Protein AF-A0A1T4R5N3-F1 (afdb_monomer)

Secondary structure (DSSP, 8-state):
-EEEEEETTTTEEEEEETTEEEEEEEGGG-SSS--SS---PBP-SPPEE--EEEEETTEEEEE-TTT-SSS--TTTTPEEGGGEEEE-TTSBBP-S------TT-EEEEPTTTEEEEEEEEEETTEEEEEEEESSS-EEEES-SSHHHHHH-

Nearest PDB structures (foldseek):
  8tw1-assembly1_A  TM=8.785E-01  e=1.025E-11  Streptococcus phage 2972
  2ls0-assembly1_1  TM=7.013E-01  e=2.230E-07  Streptococcus equi subsp. zooepidemicus
  3sk1-assembly1_B  TM=5.870E-01  e=5.276E+00  Pantoea agglomerans
  5wg3-assembly1_A  TM=4.659E-01  e=5.895E+00  Homo sapiens
  4pav-assembly1_A  TM=2.186E-01  e=3.202E+00  Staphylococcus aureus

pLDDT: mean 81.68, std 18.09, range [38.28, 98.25]

Organism: NCBI:txid263852

Mean predicted aligned error: 11.08 Å

Structure (mmCIF, N/CA/C/O backbone):
data_AF-A0A1T4R5N3-F1
#
_entry.id   AF-A0A1T4R5N3-F1
#
loop_
_atom_site.group_PDB
_atom_site.id
_atom_site.type_symbol
_atom_site.label_atom_id
_atom_site.label_alt_id
_atom_site.label_comp_id
_atom_site.label_asym_id
_atom_site.label_entity_id
_atom_site.label_seq_id
_atom_site.pdbx_PDB_ins_code
_atom_site.Cartn_x
_atom_site.Cartn_y
_atom_site.Cartn_z
_atom_site.occupancy
_atom_site.B_iso_or_equiv
_atom_site.auth_seq_id
_atom_site.auth_comp_id
_atom_site.auth_asym_id
_atom_site.auth_atom_id
_atom_site.pdbx_PDB_model_num
ATOM 1 N N . GLU A 1 1 ? -15.265 -10.385 28.468 1.00 49.12 1 GLU A N 1
ATOM 2 C CA . GLU A 1 1 ? -15.245 -9.412 29.582 1.00 49.12 1 GLU A CA 1
ATOM 3 C C . GLU A 1 1 ? -15.046 -8.002 29.036 1.00 49.12 1 GLU A C 1
ATOM 5 O O . GLU A 1 1 ? -14.219 -7.818 28.142 1.00 49.12 1 GLU A O 1
ATOM 10 N N . GLN A 1 2 ? -15.846 -7.041 29.502 1.00 53.31 2 GLN A N 1
ATOM 11 C CA . GLN A 1 2 ? -15.711 -5.631 29.138 1.00 53.31 2 GLN A CA 1
ATOM 12 C C . GLN A 1 2 ? -14.956 -4.909 30.252 1.00 53.31 2 GLN A C 1
ATOM 14 O O . GLN A 1 2 ? -15.395 -4.930 31.398 1.00 53.31 2 GLN A O 1
ATOM 19 N N . VAL A 1 3 ? -13.852 -4.246 29.911 1.00 56.59 3 VAL A N 1
ATOM 20 C CA . VAL A 1 3 ? -13.052 -3.466 30.863 1.00 56.59 3 VAL A CA 1
ATOM 21 C C . VAL A 1 3 ? -13.066 -2.009 30.425 1.00 56.59 3 VAL A C 1
ATOM 23 O O . VAL A 1 3 ? -12.813 -1.706 29.260 1.00 56.59 3 VAL A O 1
ATOM 26 N N . LYS A 1 4 ? -13.374 -1.105 31.356 1.00 65.31 4 LYS A N 1
ATOM 27 C CA . LYS A 1 4 ? -13.289 0.344 31.156 1.00 65.31 4 LYS A CA 1
ATOM 28 C C . LYS A 1 4 ? -12.128 0.873 31.993 1.00 65.31 4 LYS A C 1
ATOM 30 O O . LYS A 1 4 ? -12.142 0.717 33.209 1.00 65.31 4 LYS A O 1
ATOM 35 N N . VAL A 1 5 ? -11.133 1.482 31.354 1.00 68.12 5 VAL A N 1
ATOM 36 C CA . VAL A 1 5 ? -9.997 2.117 32.045 1.00 68.12 5 VAL A CA 1
ATOM 37 C C . VAL A 1 5 ? -10.148 3.629 31.935 1.00 68.12 5 VAL A C 1
ATOM 39 O O . VAL A 1 5 ? -10.141 4.159 30.830 1.00 68.12 5 VAL A O 1
ATOM 42 N N . TYR A 1 6 ? -10.305 4.320 33.063 1.00 63.78 6 TYR A N 1
ATOM 43 C CA . TYR A 1 6 ? -10.509 5.770 33.086 1.00 63.78 6 TYR A CA 1
ATOM 44 C C . TYR A 1 6 ? -9.179 6.537 33.094 1.00 63.78 6 TYR A C 1
ATOM 46 O O . TYR A 1 6 ? -8.273 6.236 33.873 1.00 63.78 6 TYR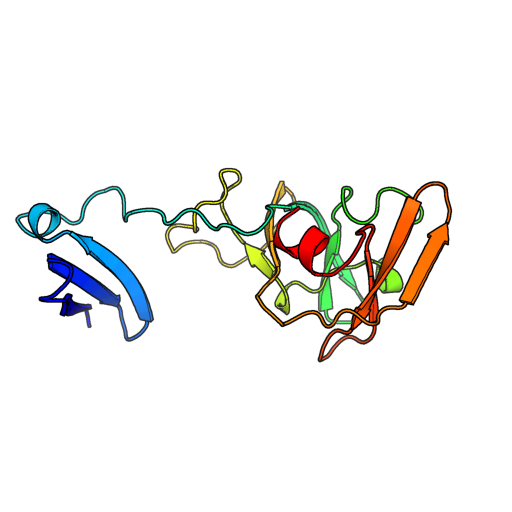 A O 1
ATOM 54 N N . SER A 1 7 ? -9.074 7.552 32.240 1.00 68.69 7 SER A N 1
ATOM 55 C CA . SER A 1 7 ? -7.979 8.514 32.193 1.00 68.69 7 SER A CA 1
ATOM 56 C C . SER A 1 7 ? -8.384 9.803 32.904 1.00 68.69 7 SER A C 1
ATOM 58 O O . SER A 1 7 ? -9.127 10.618 32.361 1.00 68.69 7 SER A O 1
ATOM 60 N N . TRP A 1 8 ? -7.828 10.026 34.095 1.00 60.53 8 TRP A N 1
ATOM 61 C CA . TRP A 1 8 ? -8.066 11.237 34.890 1.00 60.53 8 TRP A CA 1
ATOM 62 C C . TRP A 1 8 ? -7.564 12.524 34.222 1.00 60.53 8 TRP A C 1
ATOM 64 O O . TRP A 1 8 ? -8.126 13.591 34.451 1.00 60.53 8 TRP A O 1
ATOM 74 N N . SER A 1 9 ? -6.527 12.444 33.382 1.00 60.91 9 SER A N 1
ATOM 75 C CA . SER A 1 9 ? -5.969 13.613 32.687 1.00 60.91 9 SER A CA 1
ATOM 76 C C . SER A 1 9 ? -6.809 14.063 31.493 1.00 60.91 9 SER A C 1
ATOM 78 O O . SER A 1 9 ? -6.777 15.240 31.144 1.00 60.91 9 SER A O 1
ATOM 80 N N . LYS A 1 10 ? -7.554 13.141 30.873 1.00 56.03 10 LYS A N 1
ATOM 81 C CA . LYS A 1 10 ? -8.350 13.402 29.664 1.00 56.03 10 LYS A CA 1
ATOM 82 C C . LYS A 1 10 ? -9.858 13.352 29.890 1.00 56.03 10 LYS A C 1
ATOM 84 O O . LYS A 1 10 ? -10.595 13.811 29.029 1.00 56.03 10 LYS A O 1
ATOM 89 N N . LYS A 1 11 ? -10.308 12.836 31.039 1.00 69.25 11 LYS A N 1
ATOM 90 C CA . LYS A 1 11 ? -11.722 12.558 31.339 1.00 69.25 11 LYS A CA 1
ATOM 91 C C . LYS A 1 11 ? -12.357 11.637 30.291 1.00 69.25 11 LYS A C 1
ATOM 93 O O . LYS A 1 11 ? -13.433 11.901 29.759 1.00 69.25 11 LYS A O 1
ATOM 98 N N . GLU A 1 12 ? -11.650 10.552 29.980 1.00 69.25 12 GLU A N 1
ATOM 99 C CA . GLU A 1 12 ? -12.018 9.567 28.956 1.00 69.25 12 GLU A CA 1
ATOM 100 C C . GLU A 1 12 ? -11.886 8.131 29.490 1.00 69.25 12 GLU A C 1
ATOM 102 O O . GLU A 1 12 ? -11.062 7.855 30.358 1.00 69.25 12 GLU A O 1
ATOM 107 N N . TYR A 1 13 ? -12.647 7.192 28.936 1.00 67.06 13 TYR A N 1
ATOM 108 C CA . TYR A 1 13 ? -12.616 5.762 29.220 1.00 67.06 13 TYR A CA 1
ATOM 109 C C . TYR A 1 13 ? -12.100 4.983 28.015 1.00 67.06 13 TYR A C 1
ATOM 111 O O . TYR A 1 13 ? -12.732 4.979 26.965 1.00 67.06 13 TYR A O 1
ATOM 119 N N . LEU A 1 14 ? -11.016 4.233 28.174 1.00 67.81 14 LEU A N 1
ATOM 120 C CA . LEU A 1 14 ? -10.617 3.210 27.216 1.00 67.81 14 LEU A CA 1
ATOM 121 C C . LEU A 1 14 ? -11.522 1.992 27.374 1.00 67.81 14 LEU A C 1
ATOM 123 O O . LEU A 1 14 ? -11.545 1.358 28.433 1.00 67.81 14 LEU A O 1
ATOM 127 N N . VAL A 1 15 ? -12.248 1.653 26.317 1.00 71.00 15 VAL A N 1
ATOM 128 C CA . VAL A 1 15 ? -13.104 0.473 26.277 1.00 71.00 15 VAL A CA 1
ATOM 129 C C . VAL A 1 15 ? -12.303 -0.692 25.727 1.00 71.00 15 VAL A C 1
ATOM 131 O O . VAL A 1 15 ? -11.768 -0.622 24.622 1.00 71.00 15 VAL A O 1
ATOM 134 N N . LYS A 1 16 ? -12.249 -1.784 26.486 1.00 69.19 16 LYS A N 1
ATOM 135 C CA . LYS A 1 16 ? -11.697 -3.061 26.041 1.00 69.19 16 LYS A CA 1
ATOM 136 C C . LYS A 1 16 ? -12.788 -4.119 26.034 1.00 69.19 16 LYS A C 1
ATOM 138 O O . LYS A 1 16 ? -13.565 -4.208 26.985 1.00 69.19 16 LYS A O 1
ATOM 143 N N . LEU A 1 17 ? -12.825 -4.939 24.990 1.00 52.69 17 LEU A N 1
ATOM 144 C CA . LEU A 1 17 ? -13.690 -6.113 24.905 1.00 52.69 17 LEU A CA 1
ATOM 145 C C . LEU A 1 17 ? -12.816 -7.338 24.658 1.00 52.69 17 LEU A C 1
ATOM 147 O O . LEU A 1 17 ? -12.084 -7.390 23.672 1.00 52.69 17 LEU A O 1
ATOM 151 N N . ASN A 1 18 ? -12.871 -8.310 25.571 1.00 63.75 18 ASN A N 1
ATOM 152 C CA . ASN A 1 18 ? -12.061 -9.533 25.505 1.00 63.75 18 ASN A CA 1
ATOM 153 C C . ASN A 1 18 ? -10.556 -9.233 25.339 1.00 63.75 18 ASN A C 1
ATOM 155 O O . ASN A 1 18 ? -9.865 -9.864 24.548 1.00 63.75 18 ASN A O 1
ATOM 159 N N . GLY A 1 19 ? -10.067 -8.213 26.055 1.00 52.78 19 GLY A N 1
ATOM 160 C CA . GLY A 1 19 ? -8.663 -7.789 26.036 1.00 52.78 19 GLY A CA 1
ATOM 161 C C . GLY A 1 19 ? -8.262 -6.870 24.876 1.00 52.78 19 GLY A C 1
ATOM 162 O O . GLY A 1 19 ? -7.200 -6.256 24.952 1.00 52.78 19 GLY A O 1
ATOM 163 N N . LYS A 1 20 ? -9.101 -6.701 23.844 1.00 51.03 20 LYS A N 1
ATOM 164 C CA . LYS A 1 20 ? -8.817 -5.822 22.698 1.00 51.03 20 LYS A CA 1
ATOM 165 C C . LYS A 1 20 ? -9.352 -4.411 22.927 1.00 51.03 20 LYS A C 1
ATOM 167 O O . LYS A 1 20 ? -10.508 -4.240 23.308 1.00 51.03 20 LYS A O 1
ATOM 172 N N . GLU A 1 21 ? -8.516 -3.410 22.673 1.00 69.75 21 GLU A N 1
ATOM 173 C CA . GLU A 1 21 ? -8.880 -1.994 22.763 1.00 69.75 21 GLU A CA 1
ATOM 174 C C . GLU A 1 21 ? -9.832 -1.608 21.624 1.00 69.75 21 GLU A C 1
ATOM 176 O O . GLU A 1 21 ? -9.531 -1.820 20.451 1.00 69.75 21 GLU A O 1
ATOM 181 N N . LEU A 1 22 ? -10.999 -1.074 21.983 1.00 55.84 22 LEU A N 1
ATOM 182 C CA . LEU A 1 22 ? -12.025 -0.596 21.053 1.00 55.84 22 LEU A CA 1
ATOM 183 C C . LEU A 1 22 ? -11.946 0.918 20.825 1.00 55.84 22 LEU A C 1
ATOM 185 O O . LEU A 1 22 ? -12.413 1.399 19.798 1.00 55.84 22 LEU A O 1
ATOM 189 N N . GLY A 1 23 ? -11.361 1.663 21.766 1.00 62.44 23 GLY A N 1
ATOM 190 C CA . GLY A 1 23 ? -11.191 3.112 21.671 1.00 62.44 23 GLY A CA 1
ATOM 191 C C . GLY A 1 23 ? -11.490 3.840 22.979 1.00 62.44 23 GLY A C 1
ATOM 192 O O . GLY A 1 23 ? -11.823 3.219 23.989 1.00 62.44 23 GLY A O 1
ATOM 193 N N . TRP A 1 24 ? -11.354 5.164 22.946 1.00 67.00 24 TRP A N 1
ATOM 194 C CA . TRP A 1 24 ? -11.612 6.060 24.074 1.00 67.00 24 TRP A CA 1
ATOM 195 C C . TRP A 1 24 ? -13.022 6.661 23.972 1.00 67.00 24 TRP A C 1
ATOM 197 O O . TRP A 1 24 ? -13.439 7.050 22.885 1.00 67.00 24 TRP A O 1
ATOM 207 N N . LEU A 1 25 ? -13.751 6.733 25.085 1.00 62.44 25 LEU A N 1
ATOM 208 C CA . LEU A 1 25 ? -15.057 7.390 25.225 1.00 62.44 25 LEU A CA 1
ATOM 209 C C . LEU A 1 25 ? -14.937 8.567 26.188 1.00 62.44 25 LEU A C 1
ATOM 211 O O . LEU A 1 25 ? -14.363 8.393 27.255 1.00 62.44 25 LEU A O 1
ATOM 215 N N . LEU A 1 26 ? -15.503 9.732 25.883 1.00 62.69 26 LEU A N 1
ATOM 216 C CA . LEU A 1 26 ? -15.521 10.842 26.840 1.00 62.69 26 LEU A CA 1
ATOM 217 C C . LEU A 1 26 ? -16.436 10.509 28.026 1.00 62.69 26 LEU A C 1
ATOM 219 O O . LEU A 1 26 ? -17.413 9.775 27.892 1.00 62.69 26 LEU A O 1
ATOM 223 N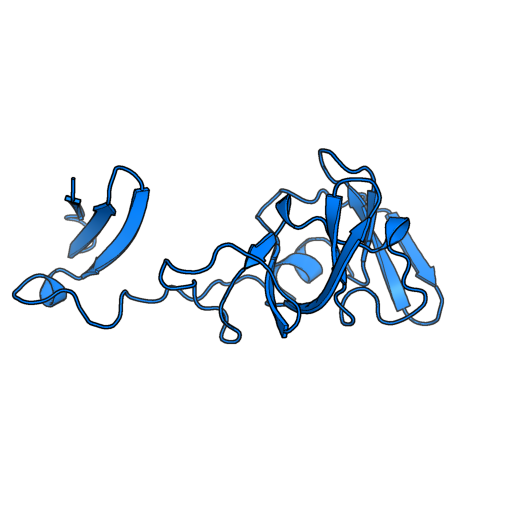 N . GLU A 1 27 ? -16.133 11.054 29.203 1.00 61.59 27 GLU A N 1
ATOM 224 C CA . GLU A 1 27 ? -16.885 10.778 30.434 1.00 61.59 27 GLU A CA 1
ATOM 225 C C . GLU A 1 27 ? -18.381 11.103 30.314 1.00 61.59 27 GLU A C 1
ATOM 227 O O . GLU A 1 27 ? -19.227 10.340 30.786 1.00 61.59 27 GLU A O 1
ATOM 232 N N . GLN A 1 28 ? -18.711 12.172 29.591 1.00 56.88 28 GLN A N 1
ATOM 233 C CA . GLN A 1 28 ? -20.088 12.583 29.302 1.00 56.88 28 GLN A CA 1
ATOM 234 C C . GLN A 1 28 ? -20.898 11.542 28.505 1.00 56.88 28 GLN A C 1
ATOM 236 O O . GLN A 1 28 ? -22.121 11.533 28.600 1.00 56.88 28 GLN A O 1
ATOM 241 N N . ASP A 1 29 ? -20.231 10.624 27.795 1.00 54.88 29 ASP A N 1
ATOM 242 C CA . ASP A 1 29 ? -20.862 9.589 26.964 1.00 54.88 29 ASP A CA 1
ATOM 243 C C . ASP A 1 29 ? -21.067 8.260 27.724 1.00 54.88 29 ASP A C 1
ATOM 245 O O . ASP A 1 29 ? -21.475 7.256 27.140 1.00 54.88 29 ASP A O 1
ATOM 249 N N . THR A 1 30 ? -20.740 8.205 29.025 1.00 53.56 30 THR A N 1
ATOM 250 C CA . THR A 1 30 ? -20.756 6.951 29.807 1.00 53.56 30 THR A CA 1
ATOM 251 C C . THR A 1 30 ? -21.982 6.730 30.690 1.00 53.56 30 THR A C 1
ATOM 253 O O . THR A 1 30 ? -22.144 5.630 31.232 1.00 53.56 30 THR A O 1
ATOM 256 N N . TRP A 1 31 ? -22.889 7.707 30.769 1.00 49.84 31 TRP A N 1
ATOM 257 C CA . TRP A 1 31 ? -24.138 7.613 31.526 1.00 49.84 31 TRP A CA 1
ATOM 258 C C . TRP A 1 31 ? -25.319 7.259 30.615 1.00 49.84 31 TRP A C 1
ATOM 260 O O . TRP A 1 31 ? -26.080 8.120 30.193 1.00 49.84 31 TRP A O 1
ATOM 270 N N . GLY A 1 32 ? -25.488 5.958 30.356 1.00 48.12 32 GLY A N 1
ATOM 271 C CA . GLY A 1 32 ? -26.688 5.404 29.718 1.00 48.12 32 GLY A CA 1
ATOM 272 C C . GLY A 1 32 ? -26.574 5.244 28.200 1.00 48.12 32 GLY A C 1
ATOM 273 O O . GLY A 1 32 ? -26.625 6.211 27.457 1.00 48.12 32 GLY A O 1
ATOM 274 N N . GLN A 1 33 ? -26.513 3.979 27.770 1.00 45.75 33 GLN A N 1
ATOM 275 C CA . GLN A 1 33 ? -26.325 3.498 26.392 1.00 45.75 33 GLN A CA 1
ATOM 276 C C . GLN A 1 33 ? -24.923 3.749 25.811 1.00 45.75 33 GLN A C 1
ATOM 278 O O . GLN A 1 33 ? -24.378 4.843 25.869 1.00 45.75 33 GLN A O 1
ATOM 283 N N . LEU A 1 34 ? -24.322 2.690 25.246 1.00 42.97 34 LEU A N 1
ATOM 284 C CA . LEU A 1 34 ? -23.170 2.838 24.352 1.00 42.97 34 LEU A CA 1
ATOM 285 C C . LEU A 1 34 ? -23.554 3.880 23.291 1.00 42.97 34 LEU A C 1
ATOM 287 O O . LEU A 1 34 ? -24.627 3.720 22.699 1.00 42.97 34 LEU A O 1
ATOM 291 N N . PRO A 1 35 ? -22.738 4.912 23.022 1.00 41.59 35 PRO A N 1
ATOM 292 C CA . PRO A 1 35 ? -23.035 5.801 21.916 1.00 41.59 35 PRO A CA 1
ATOM 293 C C . PRO A 1 35 ? -23.135 4.942 20.651 1.00 41.59 35 PRO A C 1
ATOM 295 O O . PRO A 1 35 ? -22.238 4.156 20.342 1.00 41.59 35 PRO A O 1
ATOM 298 N N . SER A 1 36 ? -24.236 5.077 19.910 1.00 42.88 36 SER A N 1
ATOM 299 C CA . SER A 1 36 ? -24.446 4.397 18.621 1.00 42.88 36 SER A CA 1
ATOM 300 C C . SER A 1 36 ? -23.374 4.761 17.579 1.00 42.88 36 SER A C 1
ATOM 302 O O . SER A 1 36 ? -23.266 4.120 16.535 1.00 42.88 36 SER A O 1
ATOM 304 N N . LYS A 1 37 ? -22.537 5.756 17.892 1.00 43.12 37 LYS A N 1
ATOM 305 C CA . LYS A 1 37 ? -21.269 6.074 17.249 1.00 43.12 37 LYS A CA 1
ATOM 306 C C . LYS A 1 37 ? -20.137 5.922 18.266 1.00 43.12 37 LYS A C 1
ATOM 308 O O . LYS A 1 37 ? -19.874 6.832 19.046 1.00 43.12 37 LYS A O 1
ATOM 313 N N . ILE A 1 38 ? -19.425 4.798 18.217 1.00 43.81 38 ILE A N 1
ATOM 314 C CA . ILE A 1 38 ? -18.036 4.750 18.700 1.00 43.81 38 ILE A CA 1
ATOM 315 C C . ILE A 1 38 ? -17.317 5.922 18.010 1.00 43.81 38 ILE A C 1
ATOM 317 O O . ILE A 1 38 ? -17.493 6.053 16.794 1.00 43.81 38 ILE A O 1
ATOM 321 N N . PRO A 1 39 ? -16.585 6.802 18.719 1.00 45.69 39 PRO A N 1
ATOM 322 C CA . PRO A 1 39 ? -15.871 7.899 18.082 1.00 45.69 39 PRO A CA 1
ATOM 323 C C . PRO A 1 39 ? -14.927 7.308 17.041 1.00 45.69 39 PRO A C 1
ATOM 325 O O . PRO A 1 39 ? -13.920 6.678 17.365 1.00 45.69 39 PRO A O 1
ATOM 328 N N . VAL A 1 40 ? -15.316 7.445 15.773 1.00 53.12 40 VAL A N 1
ATOM 329 C CA . VAL A 1 40 ? -14.565 6.883 14.666 1.00 53.12 40 VAL A CA 1
ATOM 330 C C . VAL A 1 40 ? -13.355 7.780 14.492 1.00 53.12 40 VAL A C 1
ATOM 332 O O . VAL A 1 40 ? -13.442 8.884 13.955 1.00 53.12 40 VAL A O 1
ATOM 335 N N . THR A 1 41 ? -12.232 7.355 15.060 1.00 59.53 41 THR A N 1
ATOM 336 C CA . THR A 1 41 ? -10.977 8.076 14.908 1.00 59.53 41 THR A CA 1
ATOM 337 C C . THR A 1 41 ? -10.619 8.067 13.429 1.00 59.53 41 THR A C 1
ATOM 339 O O . THR A 1 41 ? -10.529 7.010 12.799 1.00 59.53 41 THR A O 1
ATOM 342 N N . LYS A 1 42 ? -10.490 9.265 12.855 1.00 69.44 42 LYS A N 1
ATOM 343 C CA . LYS A 1 42 ? -10.033 9.425 11.481 1.00 69.44 42 LYS A CA 1
ATOM 344 C C . LYS A 1 42 ? -8.543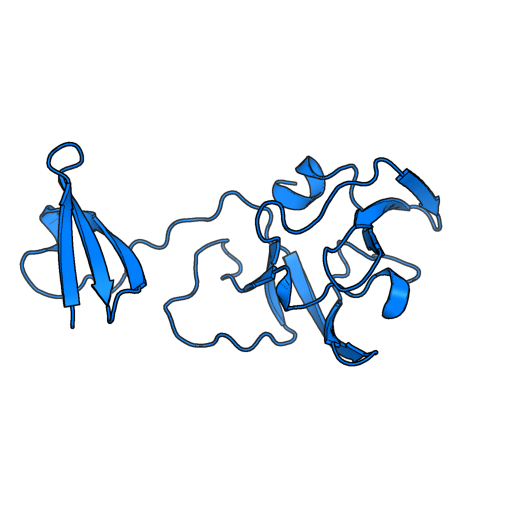 9.125 11.436 1.00 69.44 42 LYS A C 1
ATOM 346 O O . LYS A 1 42 ? -7.762 9.739 12.169 1.00 69.44 42 LYS A O 1
ATOM 351 N N . ASP A 1 43 ? -8.163 8.185 10.589 1.00 78.31 43 ASP A N 1
ATOM 352 C CA . ASP A 1 43 ? -6.767 7.902 10.323 1.00 78.31 43 ASP A CA 1
ATOM 353 C C . ASP A 1 43 ? -6.144 9.061 9.539 1.00 78.31 43 ASP A C 1
ATOM 355 O O . ASP A 1 43 ? -6.771 9.665 8.667 1.00 78.31 43 ASP A O 1
ATOM 359 N N . LYS A 1 44 ? -4.906 9.407 9.890 1.00 84.75 44 LYS A N 1
ATOM 360 C CA . LYS A 1 44 ? -4.143 10.451 9.197 1.00 84.75 44 LYS A CA 1
ATOM 361 C C . LYS A 1 44 ? -3.443 9.912 7.951 1.00 84.75 44 LYS A C 1
ATOM 363 O O . LYS A 1 44 ? -2.915 10.705 7.178 1.00 84.75 44 LYS A O 1
ATOM 368 N N . ARG A 1 45 ? -3.401 8.588 7.781 1.00 89.69 45 ARG A N 1
ATOM 369 C CA . ARG A 1 45 ? -2.823 7.930 6.615 1.00 89.69 45 ARG A CA 1
ATOM 370 C C . ARG A 1 45 ? -3.682 8.156 5.376 1.00 89.69 45 ARG A C 1
ATOM 372 O O . ARG A 1 45 ? -4.907 8.254 5.453 1.00 89.69 45 ARG A O 1
ATOM 379 N N . LYS A 1 46 ? -3.028 8.191 4.219 1.00 94.00 46 LYS A N 1
ATOM 380 C CA . LYS A 1 46 ? -3.680 8.237 2.916 1.00 94.00 46 LYS A CA 1
ATOM 381 C C . LYS A 1 46 ? -4.475 6.957 2.693 1.00 94.00 46 LYS A C 1
ATOM 383 O O . LYS A 1 46 ? -3.956 5.852 2.832 1.00 94.00 46 LYS A O 1
ATOM 388 N N . VAL A 1 47 ? -5.740 7.144 2.342 1.00 95.00 47 VAL A N 1
ATOM 389 C CA . VAL A 1 47 ? -6.668 6.067 2.014 1.00 95.00 47 VAL A CA 1
ATOM 390 C C . VAL A 1 47 ? -6.498 5.699 0.544 1.00 95.00 47 VAL A C 1
ATOM 392 O O . VAL A 1 47 ? -6.498 6.572 -0.322 1.00 95.00 47 VAL A O 1
ATOM 395 N N . TYR A 1 48 ? -6.391 4.404 0.277 1.00 97.19 48 TYR A N 1
ATOM 396 C CA . TYR A 1 48 ? -6.297 3.816 -1.054 1.00 97.19 48 TYR A CA 1
ATOM 397 C C . TYR A 1 48 ? -7.509 2.934 -1.338 1.00 97.19 48 TYR A C 1
ATOM 399 O O . TYR A 1 48 ? -8.131 2.399 -0.416 1.00 97.19 48 TYR A O 1
ATOM 407 N N . ARG A 1 49 ? -7.849 2.765 -2.618 1.00 97.56 49 ARG A N 1
ATOM 408 C CA . ARG A 1 49 ? -8.919 1.863 -3.064 1.00 97.56 49 ARG A CA 1
ATOM 409 C C . ARG A 1 49 ? -8.355 0.518 -3.508 1.00 97.56 49 ARG A C 1
ATOM 411 O O . ARG A 1 49 ? -7.288 0.451 -4.114 1.00 97.56 49 ARG A O 1
ATOM 418 N N . ILE A 1 50 ? -9.117 -0.538 -3.249 1.00 97.31 50 ILE A N 1
ATOM 419 C CA . ILE A 1 50 ? -8.880 -1.880 -3.778 1.00 97.31 50 ILE A CA 1
ATOM 420 C C . ILE A 1 50 ? -9.634 -2.022 -5.094 1.00 97.31 50 ILE A C 1
ATOM 422 O O . ILE A 1 50 ? -10.857 -2.177 -5.118 1.00 97.31 50 ILE A O 1
ATOM 426 N N . ASP A 1 51 ? -8.901 -1.957 -6.197 1.00 98.25 51 ASP A N 1
ATOM 427 C CA . ASP A 1 51 ? -9.449 -2.070 -7.549 1.00 98.25 51 ASP A CA 1
ATOM 428 C C . ASP A 1 51 ? -9.609 -3.520 -8.003 1.00 98.25 51 ASP A C 1
ATOM 430 O O . ASP A 1 51 ? -10.505 -3.830 -8.794 1.00 98.25 51 ASP A O 1
ATOM 434 N N . ASP A 1 52 ? -8.764 -4.411 -7.487 1.00 97.88 52 ASP A N 1
ATOM 435 C CA . ASP A 1 52 ? -8.880 -5.852 -7.678 1.00 97.88 52 ASP A CA 1
ATOM 436 C C . ASP A 1 52 ? -8.237 -6.618 -6.514 1.00 97.88 52 ASP A C 1
ATOM 438 O O . ASP A 1 52 ? -7.406 -6.069 -5.786 1.00 97.88 52 ASP A O 1
ATOM 442 N N . LEU A 1 53 ? -8.626 -7.880 -6.337 1.00 96.69 53 LEU A N 1
ATOM 443 C CA . LEU A 1 53 ? -8.104 -8.774 -5.302 1.00 96.69 53 LEU A CA 1
ATOM 444 C C . LEU A 1 53 ? -7.924 -10.170 -5.893 1.00 96.69 53 LEU A C 1
ATOM 446 O O . LEU A 1 53 ? -8.893 -10.762 -6.367 1.00 96.69 53 LEU A O 1
ATOM 450 N N . GLN A 1 54 ? -6.709 -10.710 -5.826 1.00 96.50 54 GLN A N 1
ATOM 451 C CA . GLN A 1 54 ? -6.411 -12.054 -6.323 1.00 96.50 54 GLN A CA 1
ATOM 452 C C . GLN A 1 54 ? -5.471 -12.811 -5.386 1.00 96.50 54 GLN A C 1
ATOM 454 O O . GLN A 1 54 ? -4.687 -12.219 -4.645 1.00 96.50 54 GLN A O 1
ATOM 459 N N . PHE A 1 55 ? -5.558 -14.141 -5.422 1.00 95.44 55 PHE A N 1
ATOM 460 C CA . PHE A 1 55 ? -4.634 -15.029 -4.727 1.00 95.44 55 PHE A CA 1
ATOM 461 C C . PHE A 1 55 ? -3.530 -15.458 -5.696 1.00 95.44 55 PHE A C 1
ATOM 463 O O . PHE A 1 55 ? -3.765 -16.271 -6.589 1.00 95.44 55 PHE A O 1
ATOM 470 N N . VAL A 1 56 ? -2.335 -14.888 -5.539 1.00 94.38 56 VAL A N 1
ATOM 471 C CA . VAL A 1 56 ? -1.195 -15.080 -6.450 1.00 94.38 56 VAL A CA 1
ATOM 472 C C . VAL A 1 56 ? 0.045 -15.412 -5.627 1.00 94.38 56 VAL A C 1
ATOM 474 O O . VAL A 1 56 ? 0.294 -14.781 -4.602 1.00 94.38 56 VAL A O 1
ATOM 477 N N . ASN A 1 57 ? 0.815 -16.418 -6.053 1.00 91.44 57 ASN A N 1
ATOM 478 C CA . ASN A 1 57 ? 2.022 -16.900 -5.362 1.00 91.44 57 ASN A CA 1
ATOM 479 C C . ASN A 1 57 ? 1.797 -17.286 -3.884 1.00 91.44 57 ASN A C 1
ATOM 481 O O . ASN A 1 57 ? 2.684 -17.137 -3.049 1.00 91.44 57 ASN A O 1
ATOM 485 N N . GLY A 1 58 ? 0.605 -17.797 -3.555 1.00 92.00 58 GLY A N 1
ATOM 486 C CA . GLY A 1 58 ? 0.272 -18.245 -2.199 1.00 92.00 58 GLY A CA 1
ATOM 487 C C . GLY A 1 58 ? -0.158 -17.131 -1.239 1.00 92.00 58 GLY A C 1
ATOM 488 O O . GLY A 1 58 ? -0.328 -17.396 -0.050 1.00 92.00 58 GLY A O 1
ATOM 489 N N . VAL A 1 59 ? -0.344 -15.905 -1.734 1.00 91.81 59 VAL A N 1
ATOM 490 C CA . VAL A 1 59 ? -0.684 -14.726 -0.931 1.00 91.81 59 VAL A CA 1
ATOM 491 C C . VAL A 1 59 ? -1.879 -14.006 -1.552 1.00 91.81 59 VAL A C 1
ATOM 493 O O . VAL A 1 59 ? -1.992 -13.896 -2.773 1.00 91.81 59 VAL A O 1
ATOM 496 N N . TRP A 1 60 ? -2.791 -13.513 -0.714 1.00 95.19 60 TRP A N 1
ATOM 497 C CA . TRP A 1 60 ? -3.841 -12.599 -1.160 1.00 95.19 60 TRP A CA 1
ATOM 498 C C . TRP A 1 60 ? -3.244 -11.215 -1.383 1.00 95.19 60 TRP A C 1
ATOM 500 O O . TRP A 1 60 ? -2.655 -10.638 -0.469 1.00 95.19 60 TRP A O 1
ATOM 510 N N . GLN A 1 61 ? -3.407 -10.689 -2.590 1.00 97.25 61 GLN A N 1
ATOM 511 C CA . GLN A 1 61 ? -2.806 -9.434 -3.013 1.00 97.25 61 GLN A CA 1
ATOM 512 C C . GLN A 1 61 ? -3.871 -8.486 -3.551 1.00 97.25 61 GLN A C 1
ATOM 514 O O . GLN A 1 61 ? -4.807 -8.904 -4.237 1.00 97.25 61 GLN A O 1
ATOM 519 N N . VAL A 1 62 ? -3.714 -7.200 -3.252 1.00 97.50 62 VAL A N 1
ATOM 520 C CA . VAL A 1 62 ? -4.581 -6.130 -3.734 1.00 97.50 62 VAL A CA 1
ATOM 521 C C . VAL A 1 62 ? -3.916 -5.386 -4.881 1.00 97.50 62 VAL A C 1
ATOM 523 O O . VAL A 1 62 ? -2.720 -5.090 -4.853 1.00 97.50 62 VAL A O 1
ATOM 526 N N . ARG A 1 63 ? -4.724 -5.042 -5.881 1.00 98.12 63 ARG A N 1
ATOM 527 C CA . ARG A 1 63 ? -4.379 -4.062 -6.906 1.00 98.12 63 ARG A CA 1
ATOM 528 C C . ARG A 1 63 ? -4.948 -2.708 -6.506 1.00 98.12 63 ARG A C 1
ATOM 530 O O . ARG A 1 63 ? -6.133 -2.601 -6.192 1.00 98.12 63 ARG A O 1
ATOM 537 N N . CYS A 1 64 ? -4.118 -1.675 -6.589 1.00 98.19 64 CYS A N 1
ATOM 538 C CA . CYS A 1 64 ? -4.517 -0.282 -6.433 1.00 98.19 64 CYS A CA 1
ATOM 539 C C . CYS A 1 64 ? -4.042 0.505 -7.659 1.00 98.19 64 CYS A C 1
ATOM 541 O O . CYS A 1 64 ? -2.840 0.657 -7.868 1.00 98.19 64 CYS A O 1
ATOM 543 N N . ASN A 1 65 ? -4.968 0.993 -8.482 1.00 98.12 65 ASN A N 1
ATOM 544 C CA . ASN A 1 65 ? -4.650 1.693 -9.729 1.00 98.12 65 ASN A CA 1
ATOM 545 C C . ASN A 1 65 ? -3.936 3.029 -9.485 1.00 98.12 65 ASN A C 1
ATOM 547 O O . ASN A 1 65 ? -3.160 3.453 -10.331 1.00 98.12 65 ASN A O 1
ATOM 551 N N . ASP A 1 66 ? -4.132 3.656 -8.322 1.00 96.94 66 ASP A N 1
ATOM 552 C CA . ASP A 1 66 ? -3.410 4.881 -7.949 1.00 96.94 66 ASP A CA 1
ATOM 553 C C . ASP A 1 66 ? -1.915 4.618 -7.697 1.00 96.94 66 ASP A C 1
ATOM 555 O O . ASP A 1 66 ? -1.085 5.512 -7.847 1.00 96.94 66 ASP A O 1
ATOM 559 N N . LEU A 1 67 ? -1.570 3.386 -7.308 1.00 97.94 67 LEU A N 1
ATOM 560 C CA . LEU A 1 67 ? -0.202 2.957 -7.006 1.00 97.94 67 LEU A CA 1
ATOM 561 C C . LEU A 1 67 ? 0.419 2.112 -8.120 1.00 97.94 67 LEU A C 1
ATOM 563 O O . LEU A 1 67 ? 1.621 1.873 -8.093 1.00 97.94 67 LEU A O 1
ATOM 567 N N . ALA A 1 68 ? -0.367 1.678 -9.099 1.00 97.44 68 ALA A N 1
ATOM 568 C CA . ALA A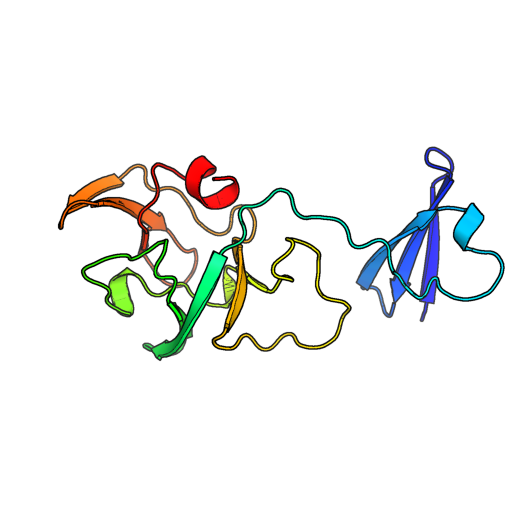 1 68 ? 0.116 1.002 -10.294 1.00 97.44 68 ALA A CA 1
ATOM 569 C C . ALA A 1 68 ? -0.727 1.409 -11.518 1.00 97.44 68 ALA A C 1
ATOM 571 O O . ALA A 1 68 ? -1.518 0.612 -12.034 1.00 97.44 68 ALA A O 1
ATOM 572 N N . PRO A 1 69 ? -0.601 2.671 -11.966 1.00 96.75 69 PRO A N 1
ATOM 573 C CA . PRO A 1 69 ? -1.453 3.244 -13.013 1.00 96.75 69 PRO A CA 1
ATOM 574 C C . PRO A 1 69 ? -1.172 2.691 -14.417 1.00 96.75 69 PRO A C 1
ATOM 576 O O . PRO A 1 69 ? -2.016 2.803 -15.305 1.00 96.75 69 PRO A O 1
ATOM 579 N N . ALA A 1 70 ? -0.008 2.079 -14.629 1.00 96.19 70 ALA A N 1
ATOM 580 C CA . ALA A 1 70 ? 0.389 1.425 -15.872 1.00 96.19 70 ALA A CA 1
ATOM 581 C C . ALA A 1 70 ? 1.244 0.189 -15.563 1.00 96.19 70 ALA A C 1
ATOM 583 O O . ALA A 1 70 ? 1.781 0.083 -14.467 1.00 96.19 70 ALA A O 1
ATOM 584 N N . GLY A 1 71 ? 1.366 -0.742 -16.514 1.00 94.62 71 GLY A N 1
ATOM 585 C CA . GLY A 1 71 ? 2.322 -1.856 -16.411 1.00 94.62 71 GLY A CA 1
ATOM 586 C C . GLY A 1 71 ? 2.123 -2.808 -15.224 1.00 94.62 71 GLY A C 1
ATOM 587 O O . GLY A 1 71 ? 3.081 -3.452 -14.825 1.00 94.62 71 GLY A O 1
ATOM 588 N N . PHE A 1 72 ? 0.915 -2.887 -14.652 1.00 97.12 72 PHE A N 1
ATOM 589 C CA . PHE A 1 72 ? 0.647 -3.703 -13.464 1.00 97.12 72 PHE A CA 1
ATOM 590 C C . PHE A 1 72 ? 0.948 -5.190 -13.693 1.00 97.12 72 PHE A C 1
ATOM 592 O O . PHE A 1 72 ? 0.356 -5.812 -14.578 1.00 97.12 72 PHE A O 1
ATOM 599 N N . ASP A 1 73 ? 1.762 -5.758 -12.808 1.00 96.56 73 ASP A N 1
ATOM 600 C CA . ASP A 1 73 ? 1.970 -7.192 -12.638 1.00 96.56 73 ASP A CA 1
ATOM 601 C C . ASP A 1 73 ? 1.743 -7.595 -11.172 1.00 96.56 73 ASP A C 1
ATOM 603 O O . ASP A 1 73 ? 2.089 -6.866 -10.242 1.00 96.56 73 ASP A O 1
ATOM 607 N N . TRP A 1 74 ? 1.152 -8.769 -10.942 1.00 97.25 74 TRP A N 1
ATOM 608 C CA . TRP A 1 74 ? 0.860 -9.236 -9.583 1.00 97.25 74 TRP A CA 1
ATOM 609 C C . TRP A 1 74 ? 2.112 -9.567 -8.771 1.00 97.25 74 TRP A C 1
ATOM 611 O O . TRP A 1 74 ? 2.069 -9.482 -7.550 1.00 97.25 74 TRP A O 1
ATOM 621 N N . THR A 1 75 ? 3.208 -9.955 -9.416 1.00 95.50 75 THR A N 1
ATOM 622 C CA . THR A 1 75 ? 4.476 -10.274 -8.749 1.00 95.50 75 THR A CA 1
ATOM 623 C C . THR A 1 75 ? 5.211 -9.005 -8.339 1.00 95.50 75 THR A C 1
ATOM 625 O O . THR A 1 75 ? 5.786 -8.966 -7.255 1.00 95.50 75 THR A O 1
ATOM 628 N N . ASP A 1 76 ? 5.165 -7.967 -9.177 1.00 96.38 76 ASP A N 1
ATOM 629 C CA . ASP A 1 76 ? 5.918 -6.732 -8.947 1.00 96.38 76 ASP A CA 1
ATOM 630 C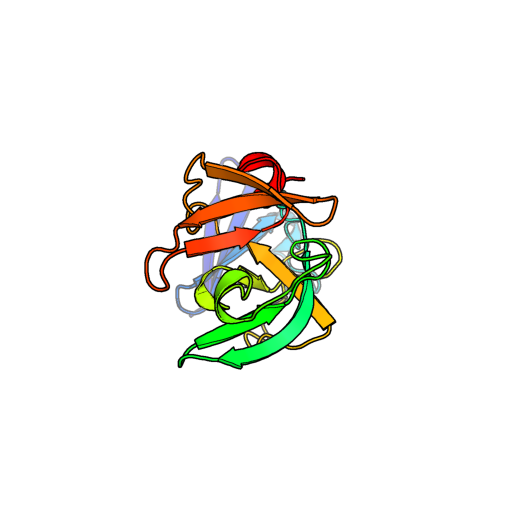 C . ASP A 1 76 ? 5.119 -5.652 -8.211 1.00 96.38 76 ASP A C 1
ATOM 632 O O . ASP A 1 76 ? 5.695 -4.881 -7.446 1.00 96.38 76 ASP A O 1
ATOM 636 N N . ASN A 1 77 ? 3.805 -5.559 -8.422 1.00 97.81 77 ASN A N 1
ATOM 637 C CA . ASN A 1 77 ? 2.974 -4.459 -7.916 1.00 97.81 77 ASN A CA 1
ATOM 638 C C . ASN A 1 77 ? 1.864 -4.912 -6.962 1.00 97.81 77 ASN A C 1
ATOM 640 O O . ASN A 1 77 ? 1.206 -4.065 -6.352 1.00 97.81 77 ASN A O 1
ATOM 644 N N . GLY A 1 78 ? 1.615 -6.220 -6.856 1.00 97.56 78 GLY A N 1
ATOM 645 C CA . GLY A 1 78 ? 0.613 -6.760 -5.949 1.00 97.56 78 GLY A CA 1
ATOM 646 C C . GLY A 1 78 ? 0.958 -6.423 -4.499 1.00 97.56 78 GLY A C 1
ATOM 647 O O . GLY A 1 78 ? 2.059 -6.690 -4.023 1.00 97.56 78 GLY A O 1
ATOM 648 N N . ILE A 1 79 ? 0.021 -5.791 -3.788 1.00 97.31 79 ILE A N 1
ATOM 649 C CA . ILE A 1 79 ? 0.213 -5.412 -2.384 1.00 97.31 79 ILE A CA 1
ATOM 650 C C . ILE A 1 79 ? -0.362 -6.531 -1.507 1.00 97.31 79 ILE A C 1
ATOM 652 O O . ILE A 1 79 ? -1.574 -6.751 -1.538 1.00 97.31 79 ILE A O 1
ATOM 656 N N . PRO A 1 80 ? 0.447 -7.232 -0.701 1.00 94.81 80 PRO A N 1
ATOM 657 C CA . PRO A 1 80 ? -0.057 -8.297 0.158 1.00 94.81 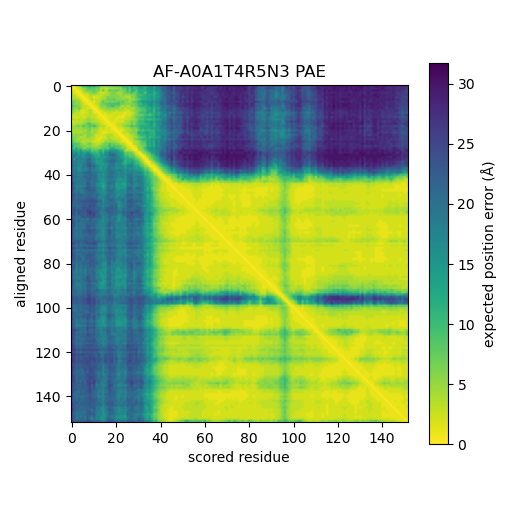80 PRO A CA 1
ATOM 658 C C . PRO A 1 80 ? -1.028 -7.769 1.224 1.00 94.81 80 PRO A C 1
ATOM 660 O O . PRO A 1 80 ? -0.776 -6.739 1.857 1.00 94.81 80 PRO A O 1
ATOM 663 N N . VAL A 1 81 ? -2.138 -8.482 1.440 1.00 92.62 81 VAL A N 1
ATOM 664 C CA . VAL A 1 81 ? -3.212 -8.077 2.371 1.00 92.62 81 VAL A CA 1
ATOM 665 C C . VAL A 1 81 ? -2.715 -7.914 3.815 1.00 92.62 81 VAL A C 1
ATOM 667 O O . VAL A 1 81 ? -3.239 -7.110 4.576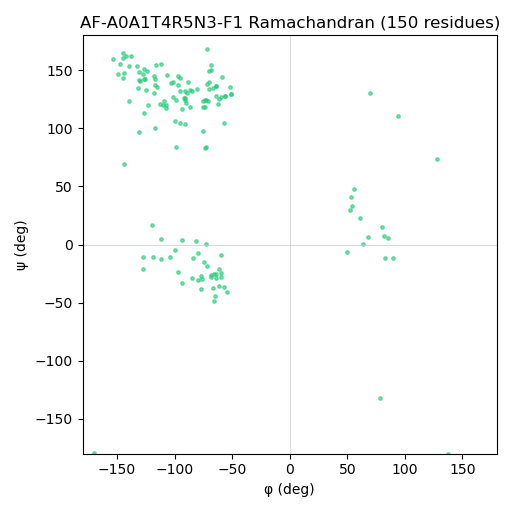 1.00 92.62 81 VAL A O 1
ATOM 670 N N . ASP A 1 82 ? -1.670 -8.633 4.198 1.00 89.94 82 ASP A N 1
ATOM 671 C CA . ASP A 1 82 ? -1.049 -8.612 5.522 1.00 89.94 82 ASP A CA 1
ATOM 672 C C . ASP A 1 82 ? -0.224 -7.340 5.827 1.00 89.94 82 ASP A C 1
ATOM 674 O O . ASP A 1 82 ? 0.309 -7.210 6.927 1.00 89.94 82 ASP A O 1
ATOM 678 N N . TYR A 1 83 ? -0.154 -6.388 4.887 1.00 90.56 83 TYR A N 1
ATOM 679 C CA . TYR A 1 83 ? 0.533 -5.092 5.034 1.00 90.56 83 TYR A CA 1
ATOM 680 C C . TYR A 1 83 ? -0.437 -3.903 5.067 1.00 90.56 83 TYR A C 1
ATOM 682 O O . TYR A 1 83 ? -0.008 -2.741 5.061 1.00 90.56 83 TYR A O 1
ATOM 690 N N . ILE A 1 84 ? -1.742 -4.178 5.061 1.00 91.88 84 ILE A N 1
ATOM 691 C CA . ILE A 1 84 ? -2.783 -3.162 4.972 1.00 91.88 84 ILE A CA 1
ATOM 692 C C . ILE A 1 84 ? -3.847 -3.365 6.047 1.00 91.88 84 ILE A C 1
ATOM 694 O O . ILE A 1 84 ? -4.222 -4.480 6.400 1.00 91.88 84 ILE A O 1
ATOM 698 N N . THR A 1 85 ? -4.421 -2.251 6.485 1.00 88.06 85 THR A N 1
ATOM 699 C CA . THR A 1 85 ? -5.635 -2.240 7.296 1.00 88.06 85 THR A CA 1
ATOM 700 C C . THR A 1 85 ? -6.785 -1.710 6.456 1.00 88.06 85 THR A C 1
ATOM 702 O O . THR A 1 85 ? -6.736 -0.591 5.941 1.00 88.06 85 THR A O 1
ATOM 705 N N . LYS A 1 86 ? -7.849 -2.506 6.339 1.00 86.00 86 LYS A N 1
ATOM 706 C CA . LYS A 1 86 ? -9.109 -2.089 5.721 1.00 86.00 86 LYS A CA 1
ATOM 707 C C . LYS A 1 86 ? -9.753 -0.957 6.531 1.00 86.00 86 LYS A C 1
ATOM 709 O O . LYS A 1 86 ? -9.829 -1.033 7.758 1.00 86.00 86 LYS A O 1
ATOM 714 N N . ILE A 1 87 ? -10.253 0.067 5.847 1.00 86.50 87 ILE A N 1
ATOM 715 C CA . ILE A 1 87 ? -10.819 1.279 6.450 1.00 86.50 87 ILE A CA 1
ATOM 716 C C . ILE A 1 87 ? -12.043 1.763 5.658 1.00 86.50 87 ILE A C 1
ATOM 718 O O . ILE A 1 87 ? -12.244 1.358 4.512 1.00 86.50 87 ILE A O 1
ATOM 722 N N . ASN A 1 88 ? -12.879 2.620 6.249 1.00 83.69 88 ASN A N 1
ATOM 723 C CA . ASN A 1 88 ? -13.941 3.292 5.500 1.00 83.69 88 ASN A CA 1
ATOM 724 C C . ASN A 1 88 ? -13.349 4.302 4.507 1.00 83.69 88 ASN A C 1
ATOM 726 O O . ASN A 1 88 ? -12.281 4.870 4.734 1.00 83.69 88 ASN A O 1
ATOM 730 N N . ALA A 1 89 ? -14.081 4.587 3.430 1.00 87.06 89 ALA A N 1
ATOM 731 C CA . ALA A 1 89 ? -13.649 5.530 2.396 1.00 87.06 89 ALA A CA 1
ATOM 732 C C . ALA A 1 89 ? -13.400 6.962 2.916 1.00 87.06 89 ALA A C 1
ATOM 734 O O . ALA A 1 89 ? -12.612 7.700 2.334 1.00 87.06 89 ALA A O 1
ATOM 735 N N . ASP A 1 90 ? -14.033 7.356 4.024 1.00 82.56 90 ASP A N 1
ATOM 736 C CA . ASP A 1 90 ? -13.815 8.651 4.683 1.00 82.56 90 ASP A CA 1
ATOM 737 C C . ASP A 1 90 ? -12.565 8.683 5.591 1.00 82.56 90 ASP A C 1
ATOM 739 O O . ASP A 1 90 ? -12.273 9.704 6.227 1.00 82.56 90 ASP A O 1
ATOM 743 N N . GLY A 1 91 ? -11.810 7.579 5.633 1.00 79.81 91 GLY A N 1
ATOM 744 C CA . GLY A 1 91 ? -10.615 7.396 6.453 1.00 79.81 91 GLY A CA 1
ATOM 745 C C . GLY A 1 91 ? -10.918 7.053 7.904 1.00 79.81 91 GLY A C 1
ATOM 746 O O . GLY A 1 91 ? -10.042 7.176 8.755 1.00 79.81 91 GLY A O 1
ATOM 747 N N . THR A 1 92 ? -12.148 6.659 8.222 1.00 78.81 92 THR A N 1
ATOM 748 C CA . THR A 1 92 ? -12.523 6.262 9.577 1.00 78.81 92 THR A CA 1
ATOM 749 C C . THR A 1 92 ? -12.430 4.746 9.773 1.00 78.81 92 THR A C 1
ATOM 751 O O . THR A 1 92 ? -12.726 3.964 8.869 1.00 78.81 92 THR A O 1
ATOM 754 N N . ASN A 1 93 ? -12.006 4.303 10.958 1.00 73.62 93 ASN A N 1
ATOM 755 C CA . ASN A 1 93 ? -11.879 2.874 11.266 1.00 73.62 93 ASN A CA 1
ATOM 756 C C . ASN A 1 93 ? -13.208 2.107 11.114 1.00 73.62 93 ASN A C 1
ATOM 758 O O . ASN A 1 93 ? -14.279 2.609 11.457 1.00 73.62 93 ASN A O 1
ATOM 762 N N . LEU A 1 94 ? -13.141 0.859 10.640 1.00 67.44 94 LEU A N 1
ATOM 763 C CA . LEU A 1 94 ? -14.319 -0.006 10.537 1.00 67.44 94 LEU A CA 1
ATOM 764 C C . LEU A 1 94 ? -14.866 -0.377 11.921 1.00 67.44 94 LEU A C 1
ATOM 766 O O . LEU A 1 94 ? -14.123 -0.803 12.807 1.00 67.44 94 LEU A O 1
ATOM 770 N N . ALA A 1 95 ? -16.189 -0.286 12.082 1.00 55.28 95 ALA A N 1
ATOM 771 C CA . ALA A 1 95 ? -16.897 -0.758 13.267 1.00 55.28 95 ALA A CA 1
ATOM 772 C C . ALA A 1 95 ? -16.930 -2.297 13.280 1.00 55.28 95 ALA A C 1
ATOM 774 O O . ALA A 1 95 ? -17.864 -2.915 12.782 1.00 55.28 95 ALA A O 1
ATOM 775 N N . SER A 1 96 ? -15.843 -2.887 13.786 1.00 49.84 96 SER A N 1
ATOM 776 C CA . SER A 1 96 ? -15.632 -4.278 14.234 1.00 49.84 96 SER A CA 1
ATOM 777 C C . SER A 1 96 ? -16.035 -5.464 13.338 1.00 49.84 96 SER A C 1
ATOM 779 O O . SER A 1 96 ? -15.687 -6.590 13.685 1.00 49.84 96 SER A O 1
ATOM 781 N N . ASN A 1 97 ? -16.701 -5.291 12.197 1.00 38.28 97 ASN A N 1
ATOM 782 C CA . ASN A 1 97 ? -17.376 -6.398 11.521 1.00 38.28 97 ASN A CA 1
ATOM 783 C C . ASN A 1 97 ? -17.004 -6.419 10.029 1.00 38.28 97 ASN A C 1
ATOM 785 O O . ASN A 1 97 ? -17.584 -5.696 9.222 1.00 38.28 97 ASN A O 1
ATOM 789 N N . GLY A 1 98 ? -16.025 -7.258 9.679 1.00 45.28 98 GLY A N 1
ATOM 790 C CA . GLY A 1 98 ? -15.626 -7.538 8.295 1.00 45.28 98 GLY A CA 1
ATOM 791 C C . GLY A 1 98 ? -14.130 -7.355 8.059 1.00 45.28 98 GLY A C 1
ATOM 792 O O . GLY A 1 98 ? -13.717 -6.381 7.436 1.00 45.28 98 GLY A O 1
ATOM 793 N N . THR A 1 99 ? -13.322 -8.291 8.563 1.00 54.69 99 THR A N 1
ATOM 794 C CA . THR A 1 99 ? -11.863 -8.339 8.340 1.00 54.69 99 THR A CA 1
ATOM 795 C C . THR A 1 99 ? -11.489 -8.812 6.942 1.00 54.69 99 THR A C 1
ATOM 797 O O . THR A 1 99 ? -10.343 -8.659 6.536 1.00 54.69 99 THR A O 1
ATOM 800 N N . GLU A 1 100 ? -12.430 -9.412 6.215 1.00 76.75 100 GLU A N 1
ATOM 801 C CA . GLU A 1 100 ? -12.182 -9.851 4.852 1.00 76.75 100 GLU A CA 1
ATOM 802 C C . GLU A 1 100 ? -12.122 -8.637 3.924 1.00 76.75 100 GLU A C 1
ATOM 804 O O . GLU A 1 100 ? -13.022 -7.785 3.883 1.00 76.75 100 GLU A O 1
ATOM 809 N N . VAL A 1 101 ? -10.999 -8.556 3.225 1.00 84.88 101 VAL A N 1
ATOM 810 C CA . VAL A 1 101 ? -10.720 -7.563 2.205 1.00 84.88 101 VAL A CA 1
ATOM 811 C C . VAL A 1 101 ? -11.392 -8.015 0.912 1.00 84.88 101 VAL A C 1
ATOM 813 O O . VAL A 1 101 ? -11.278 -9.178 0.542 1.00 84.88 101 VAL A O 1
ATOM 816 N N . LYS A 1 102 ? -12.089 -7.113 0.218 1.00 89.81 102 LYS A N 1
ATOM 817 C CA . LYS A 1 102 ? -12.677 -7.370 -1.104 1.00 89.81 102 LYS A CA 1
ATOM 818 C C . LYS A 1 102 ? -12.471 -6.186 -2.041 1.00 89.81 102 LYS A C 1
ATOM 820 O O . LYS A 1 102 ? -12.239 -5.053 -1.620 1.00 89.81 102 LYS A O 1
ATOM 825 N N . LYS A 1 103 ? -12.621 -6.448 -3.338 1.00 94.06 103 LYS A N 1
ATOM 826 C CA . LYS A 1 103 ? -12.694 -5.403 -4.361 1.00 94.06 103 LYS A CA 1
ATOM 827 C C . LYS A 1 103 ? -13.748 -4.351 -3.993 1.00 94.06 103 LYS A C 1
ATOM 829 O O . LYS A 1 103 ? -14.864 -4.694 -3.602 1.00 94.06 103 LYS A O 1
ATOM 834 N N . GLY A 1 104 ? -13.389 -3.081 -4.157 1.00 92.06 104 GLY A N 1
ATOM 835 C CA . GLY A 1 104 ? -14.221 -1.925 -3.825 1.00 92.06 104 GLY A CA 1
ATOM 836 C C . GLY A 1 104 ? -14.058 -1.407 -2.394 1.00 92.06 104 GLY A C 1
ATOM 837 O O . GLY A 1 104 ? -14.520 -0.303 -2.117 1.00 92.06 104 GLY A O 1
ATOM 838 N N . ASP A 1 105 ? -13.390 -2.146 -1.504 1.00 92.31 105 ASP A N 1
ATOM 839 C CA . ASP A 1 105 ? -13.036 -1.631 -0.180 1.00 92.31 105 ASP A CA 1
ATOM 840 C C . ASP A 1 105 ? -11.919 -0.572 -0.262 1.00 92.31 105 ASP A C 1
ATOM 842 O O . ASP A 1 105 ? -11.235 -0.410 -1.281 1.00 92.31 105 ASP A O 1
ATOM 846 N N . CYS A 1 106 ? -11.708 0.121 0.857 1.00 93.69 106 CYS A N 1
ATOM 847 C CA . CYS A 1 106 ? -10.589 1.030 1.061 1.00 93.69 106 CYS A CA 1
ATOM 848 C C . CYS A 1 106 ? -9.611 0.484 2.104 1.00 93.69 106 CYS A C 1
ATOM 850 O O . CYS A 1 106 ? -9.985 -0.290 2.989 1.00 93.69 106 CYS A O 1
ATOM 852 N N . PHE A 1 107 ? -8.355 0.913 2.018 1.00 93.00 107 PHE A N 1
ATOM 853 C CA . PHE A 1 107 ? -7.305 0.525 2.951 1.00 93.00 107 PHE A CA 1
ATOM 854 C C . PHE A 1 107 ? -6.313 1.656 3.225 1.00 93.00 107 PHE A C 1
ATOM 856 O O . PHE A 1 107 ? -6.227 2.634 2.485 1.00 93.00 107 PHE A O 1
ATOM 863 N N . VAL A 1 108 ? -5.540 1.482 4.290 1.00 93.25 108 VAL A N 1
ATOM 864 C CA . VAL A 1 108 ? -4.327 2.242 4.611 1.00 93.25 108 VAL A CA 1
ATOM 865 C C . VAL A 1 108 ? -3.172 1.261 4.793 1.00 93.25 108 VAL A C 1
ATOM 867 O O . VAL A 1 108 ? -3.387 0.132 5.235 1.00 93.25 108 VAL A O 1
ATOM 870 N N . PHE A 1 109 ? -1.944 1.673 4.480 1.00 93.19 109 PHE A N 1
ATOM 871 C CA . PHE A 1 109 ? -0.762 0.860 4.782 1.00 93.19 109 PHE A CA 1
ATOM 872 C C . PHE A 1 109 ? -0.476 0.836 6.279 1.00 93.19 109 PHE A C 1
ATOM 874 O O . PHE A 1 109 ? -0.519 1.876 6.943 1.00 93.19 109 PHE A O 1
ATOM 881 N N . ASP A 1 110 ? -0.128 -0.332 6.805 1.00 87.12 110 ASP A N 1
ATOM 882 C CA . ASP A 1 110 ? 0.274 -0.487 8.199 1.00 87.12 110 ASP A CA 1
ATOM 883 C C . ASP A 1 110 ? 1.634 0.154 8.468 1.00 87.12 110 ASP A C 1
ATOM 885 O O . ASP A 1 110 ? 2.591 -0.007 7.709 1.00 87.12 110 ASP A O 1
ATOM 889 N N . TYR A 1 111 ? 1.718 0.917 9.561 1.00 80.56 111 TYR A N 1
ATOM 890 C CA . TYR A 1 111 ? 2.906 1.705 9.871 1.00 80.56 111 TYR A CA 1
ATOM 891 C C . TYR A 1 111 ? 4.163 0.841 9.945 1.00 80.56 111 TYR A C 1
ATOM 893 O O . TYR A 1 111 ? 4.221 -0.141 10.686 1.00 80.56 111 TYR A O 1
ATOM 901 N N . GLY A 1 112 ? 5.186 1.252 9.197 1.00 79.19 112 GLY A N 1
ATOM 902 C CA . GLY A 1 112 ? 6.510 0.637 9.236 1.00 79.19 112 GLY A CA 1
ATOM 903 C C . GLY A 1 112 ? 6.573 -0.786 8.677 1.00 79.19 112 GLY A C 1
ATOM 904 O O . GLY A 1 112 ? 7.626 -1.407 8.781 1.00 79.19 112 GLY A O 1
ATOM 905 N N . GLN A 1 113 ? 5.491 -1.306 8.086 1.00 82.88 113 GLN A N 1
ATOM 906 C CA . GLN A 1 113 ? 5.497 -2.643 7.484 1.00 82.88 113 GLN A CA 1
ATOM 907 C C . GLN A 1 113 ? 6.218 -2.662 6.130 1.00 82.88 113 GLN A C 1
ATOM 909 O O . GLN A 1 113 ? 6.824 -3.671 5.768 1.00 82.88 113 GLN A O 1
ATOM 914 N N . LEU A 1 114 ? 6.193 -1.543 5.401 1.00 91.50 114 LEU A N 1
ATOM 915 C CA . LEU A 1 114 ? 6.961 -1.358 4.172 1.00 91.50 114 LEU A CA 1
ATOM 916 C C . LEU A 1 114 ? 8.216 -0.527 4.434 1.00 91.50 114 LEU A C 1
ATOM 918 O O . LEU A 1 114 ? 8.126 0.590 4.953 1.00 91.50 114 LEU A O 1
ATOM 922 N N . SER A 1 115 ? 9.372 -1.058 4.034 1.00 94.25 115 SER A N 1
ATOM 923 C CA . SER A 1 115 ? 10.648 -0.347 4.073 1.00 94.25 115 SER A CA 1
ATOM 924 C C . SER A 1 115 ? 10.906 0.362 2.746 1.00 94.25 115 SER A C 1
ATOM 926 O O . SER A 1 115 ? 10.869 -0.244 1.680 1.00 94.25 115 SER A O 1
ATOM 928 N N . ASP A 1 116 ? 11.167 1.666 2.788 1.00 95.62 116 ASP A N 1
ATOM 929 C CA . ASP A 1 116 ? 11.571 2.412 1.595 1.00 95.62 116 ASP A CA 1
ATOM 930 C C . ASP A 1 116 ? 13.019 2.046 1.229 1.00 95.62 116 ASP A C 1
ATOM 932 O O . ASP A 1 116 ? 13.939 2.253 2.021 1.00 95.62 116 ASP A O 1
ATOM 936 N N . THR A 1 117 ? 13.228 1.481 0.036 1.00 97.12 117 THR A N 1
ATOM 937 C CA . THR A 1 117 ? 14.560 1.026 -0.402 1.00 97.12 117 THR A CA 1
ATOM 938 C C . THR A 1 117 ? 15.452 2.154 -0.919 1.00 97.12 117 THR A C 1
ATOM 940 O O . THR A 1 117 ? 16.621 1.924 -1.217 1.00 97.12 117 THR A O 1
ATOM 943 N N . ASN A 1 118 ? 14.913 3.367 -1.063 1.00 96.44 118 ASN A N 1
ATOM 944 C CA . ASN A 1 118 ? 15.533 4.487 -1.770 1.00 96.44 118 ASN A CA 1
ATOM 945 C C . ASN A 1 118 ? 15.763 4.300 -3.272 1.00 96.44 118 ASN A C 1
ATOM 947 O O . ASN A 1 118 ? 16.226 5.230 -3.934 1.00 96.44 118 ASN A O 1
ATOM 951 N N . TYR A 1 119 ? 15.377 3.155 -3.829 1.00 98.06 119 TYR A N 1
ATOM 952 C CA . TYR A 1 119 ? 15.467 2.897 -5.253 1.00 98.06 119 TYR A CA 1
ATOM 953 C C . TYR A 1 119 ? 14.173 3.304 -5.956 1.00 98.06 119 TYR A C 1
ATOM 955 O O . TYR A 1 119 ? 13.082 2.867 -5.583 1.00 98.06 119 TYR A O 1
ATOM 963 N N . GLY A 1 120 ? 14.294 4.145 -6.979 1.00 97.06 120 GLY A N 1
ATOM 964 C CA . GLY A 1 120 ? 13.169 4.551 -7.808 1.00 97.06 120 GLY A CA 1
ATOM 965 C C . GLY A 1 120 ? 13.583 4.809 -9.247 1.00 97.06 120 GLY A C 1
ATOM 966 O O . GLY A 1 120 ? 14.747 5.096 -9.529 1.00 97.06 120 GLY A O 1
ATOM 967 N N . VAL A 1 121 ? 12.621 4.685 -10.152 1.00 97.62 121 VAL A N 1
ATOM 968 C CA . VAL A 1 121 ? 12.821 4.755 -11.599 1.00 97.62 121 VAL A CA 1
ATOM 969 C C . VAL A 1 121 ? 11.623 5.433 -12.253 1.00 97.62 121 VAL A C 1
ATOM 971 O O . VAL A 1 121 ? 10.499 5.314 -11.774 1.00 97.62 121 VAL A O 1
ATOM 974 N N . TYR A 1 122 ? 11.861 6.154 -13.345 1.00 97.44 122 TYR A N 1
ATOM 975 C CA . TYR A 1 122 ? 10.784 6.588 -14.227 1.00 97.44 122 TYR A CA 1
ATOM 976 C C . TYR A 1 122 ? 10.558 5.524 -15.290 1.00 97.44 122 TYR A C 1
ATOM 978 O O . TYR A 1 122 ? 11.480 5.210 -16.041 1.00 97.44 122 TYR A O 1
ATOM 986 N N . ASP A 1 123 ? 9.340 5.003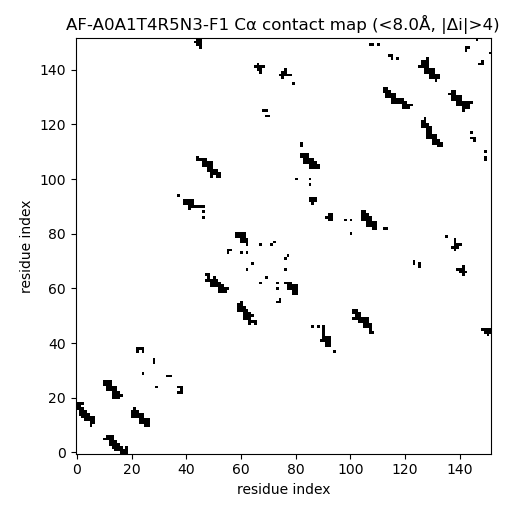 -15.360 1.00 95.00 123 ASP A N 1
ATOM 987 C CA . ASP A 1 123 ? 8.936 4.051 -16.388 1.00 95.00 123 ASP A CA 1
ATOM 988 C C . ASP A 1 123 ? 7.474 4.268 -16.785 1.00 95.00 123 ASP A C 1
ATOM 990 O O . ASP A 1 123 ? 6.631 4.612 -15.953 1.00 95.00 123 ASP A O 1
ATOM 994 N N . SER A 1 124 ? 7.177 4.094 -18.076 1.00 92.12 124 SER A N 1
ATOM 995 C CA . SER A 1 124 ? 5.816 4.188 -18.625 1.00 92.12 124 SER A CA 1
ATOM 996 C C . SER A 1 124 ? 5.066 5.487 -18.268 1.00 92.12 124 SER A C 1
ATOM 998 O O . SER A 1 124 ? 3.841 5.501 -18.164 1.00 92.12 124 SER A O 1
ATOM 1000 N N . GLY A 1 125 ? 5.797 6.593 -18.078 1.00 95.31 125 GLY A N 1
ATOM 1001 C CA . GLY A 1 125 ? 5.242 7.909 -17.732 1.00 95.31 125 GLY A CA 1
ATOM 1002 C C . GLY A 1 125 ? 5.007 8.154 -16.236 1.00 95.31 125 GLY A C 1
ATOM 1003 O O . GLY A 1 125 ? 4.483 9.207 -15.882 1.00 95.31 125 GLY A O 1
ATOM 1004 N N . TRP A 1 126 ? 5.417 7.231 -15.363 1.00 96.69 126 TRP A N 1
ATOM 1005 C CA . TRP A 1 126 ? 5.206 7.313 -13.916 1.00 96.69 126 TRP A CA 1
ATOM 1006 C C . TRP A 1 126 ? 6.514 7.163 -13.142 1.00 96.69 126 TRP A C 1
ATOM 1008 O O . TRP A 1 126 ? 7.457 6.516 -13.601 1.00 96.69 126 TRP A O 1
ATOM 1018 N N . TYR A 1 127 ? 6.573 7.780 -11.960 1.00 97.56 127 TYR A N 1
ATOM 1019 C CA . TYR A 1 127 ? 7.663 7.554 -11.017 1.00 97.56 127 TYR A CA 1
ATOM 1020 C C . TYR A 1 127 ? 7.335 6.351 -10.138 1.00 97.56 127 TYR A C 1
ATOM 1022 O O . TYR A 1 127 ? 6.376 6.384 -9.367 1.00 97.56 127 TYR A O 1
ATOM 1030 N N . TRP A 1 128 ? 8.161 5.318 -10.225 1.00 98.06 128 TRP A N 1
ATOM 1031 C CA . TRP A 1 128 ? 8.054 4.096 -9.445 1.00 98.06 128 TRP A CA 1
ATOM 1032 C C . TRP A 1 128 ? 9.079 4.090 -8.326 1.00 98.06 128 TRP A C 1
ATOM 1034 O O . TRP A 1 128 ? 10.247 4.429 -8.522 1.00 98.06 128 TRP A O 1
ATOM 1044 N N . ARG A 1 129 ? 8.654 3.637 -7.153 1.00 98.12 129 ARG A N 1
ATOM 1045 C CA . ARG A 1 129 ? 9.491 3.476 -5.972 1.00 98.12 129 ARG A CA 1
ATOM 1046 C C . ARG A 1 129 ? 9.387 2.051 -5.475 1.00 98.12 129 ARG A C 1
ATOM 1048 O O . ARG A 1 129 ? 8.294 1.496 -5.368 1.00 98.12 129 ARG A O 1
ATOM 1055 N N . GLN A 1 130 ? 10.540 1.467 -5.184 1.00 98.06 130 GLN A N 1
ATOM 1056 C CA . GLN A 1 130 ? 10.616 0.114 -4.674 1.00 98.06 130 GLN A CA 1
ATOM 1057 C C . GLN A 1 130 ? 10.546 0.123 -3.145 1.00 98.06 130 GLN A C 1
ATOM 1059 O O . GLN A 1 130 ? 11.308 0.825 -2.472 1.00 98.06 130 GLN A O 1
ATOM 1064 N N . PHE A 1 131 ? 9.664 -0.705 -2.599 1.00 97.69 131 PHE A N 1
ATOM 1065 C CA . PHE A 1 131 ? 9.515 -0.940 -1.171 1.00 97.69 131 PHE A CA 1
ATOM 1066 C C . PHE A 1 131 ? 9.830 -2.398 -0.843 1.00 97.69 131 PHE A C 1
ATOM 1068 O O . PHE A 1 131 ? 9.512 -3.308 -1.608 1.00 97.69 131 PHE A O 1
ATOM 1075 N N . GLY A 1 132 ? 10.480 -2.629 0.292 1.00 96.50 132 GLY A N 1
ATOM 1076 C CA . GLY A 1 132 ? 10.697 -3.954 0.844 1.00 96.50 132 GLY A CA 1
ATOM 1077 C C . GLY A 1 132 ? 9.532 -4.368 1.734 1.00 96.50 132 GLY A C 1
ATOM 1078 O O . GLY A 1 132 ? 9.020 -3.581 2.529 1.00 96.50 132 GLY A O 1
ATOM 1079 N N . THR A 1 133 ? 9.154 -5.632 1.626 1.00 92.31 133 THR A N 1
ATOM 1080 C CA . THR A 1 133 ? 8.245 -6.309 2.548 1.00 92.31 133 THR A CA 1
ATOM 1081 C C . THR A 1 133 ? 9.062 -7.275 3.406 1.00 92.31 133 THR A C 1
ATOM 1083 O O . THR A 1 133 ? 10.039 -7.867 2.946 1.00 92.31 133 THR A O 1
ATOM 1086 N N . ALA A 1 134 ? 8.676 -7.458 4.667 1.00 88.81 134 ALA A N 1
ATOM 1087 C CA . ALA A 1 134 ? 9.372 -8.392 5.554 1.00 88.81 134 ALA A CA 1
ATOM 1088 C C . ALA A 1 134 ? 9.292 -9.871 5.107 1.00 88.81 134 ALA A C 1
ATOM 1090 O O . ALA A 1 134 ? 10.151 -10.658 5.494 1.00 88.81 134 ALA A O 1
ATOM 1091 N N . ARG A 1 135 ? 8.259 -10.264 4.342 1.00 88.69 135 ARG A N 1
ATOM 1092 C CA . ARG A 1 135 ? 7.962 -11.677 4.026 1.00 88.69 135 ARG A CA 1
ATOM 1093 C C . ARG A 1 135 ? 7.811 -11.995 2.540 1.00 88.69 135 ARG A C 1
ATOM 1095 O O . ARG A 1 135 ? 7.987 -13.150 2.173 1.00 88.69 135 ARG A O 1
ATOM 1102 N N . HIS A 1 136 ? 7.532 -11.003 1.697 1.00 90.88 136 HIS A N 1
ATOM 1103 C CA . HIS A 1 136 ? 7.108 -11.210 0.304 1.00 90.88 136 HIS A CA 1
ATOM 1104 C C . HIS A 1 136 ? 8.060 -10.574 -0.717 1.00 90.88 136 HIS A C 1
ATOM 1106 O O . HIS A 1 136 ? 7.711 -10.381 -1.874 1.00 90.88 136 HIS A O 1
ATOM 1112 N N . GLY A 1 137 ? 9.283 -10.232 -0.300 1.00 92.50 137 GLY A N 1
ATOM 1113 C CA . GLY A 1 137 ? 10.278 -9.622 -1.176 1.00 92.50 137 GLY A CA 1
ATOM 1114 C C . GLY A 1 137 ? 10.031 -8.132 -1.402 1.00 92.50 137 GLY A C 1
ATOM 1115 O O . GLY A 1 137 ? 9.880 -7.373 -0.443 1.00 92.50 137 GLY A O 1
ATOM 1116 N N . ARG A 1 138 ? 10.070 -7.694 -2.660 1.00 96.25 138 ARG A N 1
ATOM 1117 C CA . ARG A 1 138 ? 10.030 -6.277 -3.044 1.00 96.25 138 ARG A CA 1
ATOM 1118 C C . ARG A 1 138 ? 8.789 -5.998 -3.872 1.00 96.25 138 ARG A C 1
ATOM 1120 O O . ARG A 1 138 ? 8.406 -6.834 -4.675 1.00 96.25 138 ARG A O 1
ATOM 1127 N N . ILE A 1 139 ? 8.234 -4.808 -3.698 1.00 97.06 139 ILE A N 1
ATOM 1128 C CA . ILE A 1 139 ? 7.086 -4.324 -4.458 1.00 97.06 139 ILE A CA 1
ATOM 1129 C C . ILE A 1 139 ? 7.398 -2.957 -5.060 1.00 97.06 139 ILE A C 1
ATOM 1131 O O . ILE A 1 139 ? 8.120 -2.149 -4.470 1.00 97.06 139 ILE A O 1
ATOM 1135 N N . TRP A 1 140 ? 6.843 -2.696 -6.230 1.00 98.00 140 TRP A N 1
ATOM 1136 C CA . TRP A 1 140 ? 6.956 -1.455 -6.973 1.00 98.00 140 TRP A CA 1
ATOM 1137 C C . TRP A 1 140 ? 5.638 -0.705 -6.915 1.00 98.00 140 TRP A C 1
ATOM 1139 O O . TRP A 1 140 ? 4.611 -1.207 -7.365 1.00 98.00 140 TRP A O 1
ATOM 1149 N N . LEU A 1 141 ? 5.673 0.511 -6.375 1.00 98.06 141 LEU A N 1
ATOM 1150 C CA . LEU A 1 141 ? 4.498 1.365 -6.236 1.00 98.06 141 LEU A CA 1
ATOM 1151 C C . LEU A 1 141 ? 4.809 2.763 -6.770 1.00 98.06 141 LEU A C 1
ATOM 1153 O O . LEU A 1 141 ? 5.896 3.300 -6.553 1.00 98.06 141 LEU A O 1
ATOM 1157 N N . SER A 1 142 ? 3.839 3.372 -7.440 1.00 97.94 142 SER A N 1
ATOM 1158 C CA . SER A 1 142 ? 3.907 4.741 -7.939 1.00 97.94 142 SER A CA 1
ATOM 1159 C C . SER A 1 142 ? 3.770 5.734 -6.781 1.00 97.94 142 SER A C 1
ATOM 1161 O O . SER A 1 142 ? 2.685 6.228 -6.469 1.00 97.94 142 SER A O 1
ATOM 1163 N N . ALA A 1 143 ? 4.882 6.001 -6.096 1.00 97.00 143 ALA A N 1
ATOM 1164 C CA . ALA A 1 143 ? 4.959 6.937 -4.983 1.00 97.00 143 ALA A CA 1
ATOM 1165 C C . ALA A 1 143 ? 6.340 7.598 -4.908 1.00 97.00 143 ALA A C 1
ATOM 1167 O O . ALA A 1 143 ? 7.339 6.955 -5.178 1.00 97.00 143 ALA A O 1
ATOM 1168 N N . TRP A 1 144 ? 6.433 8.860 -4.481 1.00 96.12 144 TRP A N 1
ATOM 1169 C CA . TRP A 1 144 ? 7.722 9.567 -4.406 1.00 96.12 144 TRP A CA 1
ATOM 1170 C C . TRP A 1 144 ? 8.685 9.003 -3.353 1.00 96.12 144 TRP A C 1
ATOM 1172 O O . TRP A 1 144 ? 9.898 8.992 -3.550 1.00 96.12 144 TRP A O 1
ATOM 1182 N N . ASN A 1 145 ? 8.146 8.572 -2.214 1.00 95.19 145 ASN A N 1
ATOM 1183 C CA . ASN A 1 145 ? 8.864 8.013 -1.069 1.00 95.19 145 ASN A CA 1
ATOM 1184 C C . ASN A 1 145 ? 7.849 7.418 -0.075 1.00 95.19 145 ASN A C 1
ATOM 1186 O O . ASN A 1 145 ? 6.635 7.492 -0.295 1.00 95.19 145 ASN A O 1
ATOM 1190 N N . GLY A 1 146 ? 8.337 6.879 1.044 1.00 93.12 146 GLY A N 1
ATOM 1191 C CA . GLY A 1 146 ? 7.486 6.387 2.130 1.00 93.12 146 GLY A CA 1
ATOM 1192 C C . GLY A 1 146 ? 6.484 7.419 2.670 1.00 93.12 146 GLY A C 1
ATOM 1193 O O . GLY A 1 146 ? 5.329 7.074 2.885 1.00 93.12 146 GLY A O 1
ATOM 1194 N N . ASN A 1 147 ? 6.855 8.692 2.833 1.00 94.31 147 ASN A N 1
ATOM 1195 C CA . ASN A 1 147 ? 5.916 9.707 3.338 1.00 94.31 147 ASN A CA 1
ATOM 1196 C C . ASN A 1 147 ? 4.753 9.949 2.370 1.00 94.31 147 ASN A C 1
ATOM 1198 O O . ASN A 1 147 ? 3.606 9.965 2.805 1.00 94.31 147 ASN A O 1
ATOM 1202 N N . HIS A 1 148 ? 5.033 10.055 1.070 1.00 94.94 148 HIS A N 1
ATOM 1203 C CA . HIS A 1 148 ? 3.995 10.147 0.042 1.00 94.94 148 HIS A 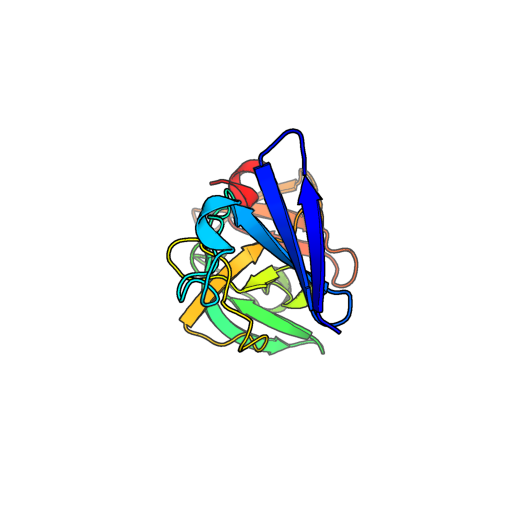CA 1
ATOM 1204 C C . HIS A 1 148 ? 3.100 8.897 0.029 1.00 94.94 148 HIS A C 1
ATOM 1206 O O . HIS A 1 148 ? 1.890 8.996 -0.165 1.00 94.94 148 HIS A O 1
ATOM 1212 N N . LEU A 1 149 ? 3.671 7.714 0.285 1.00 95.31 149 LEU A N 1
ATOM 1213 C CA . LEU A 1 149 ? 2.900 6.477 0.395 1.00 95.31 149 LEU A CA 1
ATOM 1214 C C . LEU A 1 149 ? 1.957 6.495 1.608 1.00 95.31 149 LEU A C 1
ATOM 1216 O O . LEU A 1 149 ? 0.776 6.183 1.471 1.00 95.31 149 LEU A O 1
ATOM 1220 N N . TYR A 1 150 ? 2.450 6.861 2.792 1.00 92.69 150 TYR A N 1
ATOM 1221 C CA . TYR A 1 150 ? 1.651 6.806 4.017 1.00 92.69 150 TYR A CA 1
ATOM 1222 C C . TYR A 1 150 ? 0.699 7.987 4.177 1.00 92.69 150 TYR A C 1
ATOM 1224 O O . TYR A 1 150 ? -0.345 7.799 4.787 1.00 92.69 150 TYR A O 1
ATOM 1232 N N . TYR A 1 151 ? 1.018 9.175 3.663 1.00 91.50 151 TYR A N 1
ATOM 1233 C CA . TYR A 1 151 ? 0.287 10.410 3.985 1.00 91.50 151 TYR A CA 1
ATOM 1234 C C . TYR A 1 151 ? -0.191 11.207 2.769 1.00 91.50 151 TYR A C 1
ATOM 1236 O O . TYR A 1 151 ? -1.048 12.075 2.929 1.00 91.50 151 TYR A O 1
ATOM 1244 N N . GLY A 1 152 ? 0.271 10.851 1.568 1.00 88.00 152 GLY A N 1
ATOM 1245 C CA . GLY A 1 152 ? -0.036 11.578 0.337 1.00 88.00 152 GLY A CA 1
ATOM 1246 C C . GLY A 1 152 ? 0.878 12.752 0.066 1.00 88.00 152 GLY A C 1
ATOM 1247 O O . GLY A 1 152 ? 1.505 13.286 1.005 1.00 88.00 152 GLY A O 1
#

Sequence (152 aa):
EQVKVYSWSKKEYLVKLNGKELGWLLEQDTWGQLPSKIPVTKDKRKVYRIDDLQFVNGVWQVRCNDLAPAGFDWTDNGIPVDYITKINADGTNLASNGTEVKKGDCFVFDYGQLSDTNYGVYDSGWYWRQFGTARHGRIWLSAWNGNHLYYG

Radius of gyration: 18.59 Å; Cα contacts (8 Å, |Δi|>4): 288; chains: 1; bounding box: 42×32×54 Å

InterPro domains:
  IPR031898 Lytic exoenzyme, target recognition domain [PF16775] (45-151)
  IPR038263 Lytic exoenzyme, target recognition domain superfamily [G3DSA:2.40.50.670] (40-152)

Foldseek 3Di:
DWDWDADPVQQWTFIDDPNHTPDIHHVVCPPDDNPPDPPFDADLWDKFAFQFWDQPPNFIFGDTCQFVVPDDDCLAATHGLVQKDWDQPRRTRDPPPDRDDGHGTMIAGDPPQWAFPVDWDDDPNAIWTWIAGPPRGIYITRAPTPCRRTRD

Solvent-accessible surface area (backbone atoms only — not comparable to full-atom values): 8947 Å² total; per-residue (Å²): 102,79,46,75,48,75,37,87,91,73,50,27,29,39,37,25,53,72,85,42,80,77,48,67,40,52,56,87,58,68,79,74,63,81,58,96,63,69,77,61,59,64,54,79,49,34,72,44,56,25,73,37,67,51,78,55,97,91,39,51,24,33,37,35,56,83,35,41,78,59,91,72,42,69,80,46,41,35,41,53,54,93,46,47,44,72,30,40,88,90,29,25,59,63,82,87,77,74,89,75,84,52,62,76,41,25,31,30,72,42,86,82,50,60,42,67,65,86,47,66,50,80,54,96,94,41,56,33,24,38,31,36,42,89,84,77,50,56,34,43,32,46,32,93,44,59,62,42,59,45,50,91